Protein AF-A0A8T8I453-F1 (afdb_monomer_lite)

Foldseek 3Di:
DDDDPPPPDPPPPPQQPQQQVLQAVCQVCVLALNNVCSVVSNCVRPDPPWDWDWDDDQQKIKIKIWDDDPPDIHIYIDIDGHDPPNRVD

Structure (mmCIF, N/CA/C/O backbone):
data_AF-A0A8T8I453-F1
#
_entry.id   AF-A0A8T8I453-F1
#
loop_
_atom_site.group_PDB
_atom_site.id
_atom_site.type_symbol
_atom_site.label_atom_id
_atom_site.label_alt_id
_atom_site.label_comp_id
_atom_site.label_asym_id
_atom_site.label_entity_id
_atom_site.label_seq_id
_atom_site.pdbx_PDB_ins_code
_atom_site.Cartn_x
_atom_site.Cartn_y
_atom_site.Cartn_z
_atom_site.occupancy
_atom_site.B_iso_or_equiv
_atom_site.auth_seq_id
_atom_site.auth_comp_id
_atom_site.auth_asym_id
_atom_site.auth_atom_id
_atom_site.pdbx_PDB_model_num
ATOM 1 N N . ALA A 1 1 ? 55.253 7.728 8.072 1.00 53.78 1 ALA A N 1
ATOM 2 C CA . ALA A 1 1 ? 54.237 6.669 7.933 1.00 53.78 1 ALA A CA 1
ATOM 3 C C . ALA A 1 1 ? 53.045 7.006 8.821 1.00 53.78 1 ALA A C 1
ATOM 5 O O . ALA A 1 1 ? 53.132 6.793 10.013 1.00 53.78 1 ALA A O 1
ATOM 6 N N . PHE A 1 2 ? 51.998 7.594 8.245 1.00 44.94 2 PHE A N 1
ATOM 7 C CA . PHE A 1 2 ? 50.641 7.792 8.781 1.00 44.94 2 PHE A CA 1
ATOM 8 C C . PHE A 1 2 ? 49.847 8.107 7.507 1.00 44.94 2 PHE A C 1
ATOM 10 O O . PHE A 1 2 ? 50.168 9.076 6.834 1.00 44.94 2 PHE A O 1
ATOM 17 N N . GLY A 1 3 ? 48.998 7.263 6.946 1.00 42.84 3 GLY A N 1
ATOM 18 C CA . GLY A 1 3 ? 47.967 6.418 7.527 1.00 42.84 3 GLY A CA 1
ATOM 19 C C . GLY A 1 3 ? 46.794 6.647 6.575 1.00 42.84 3 GLY A C 1
ATOM 20 O O . GLY A 1 3 ? 46.214 7.727 6.576 1.00 42.84 3 GLY A O 1
ATOM 21 N N . GLY A 1 4 ? 46.583 5.722 5.637 1.00 55.06 4 GLY A N 1
ATOM 22 C CA . GLY A 1 4 ? 45.647 5.906 4.531 1.00 55.06 4 GLY A CA 1
ATOM 23 C C . GLY A 1 4 ? 44.219 6.079 5.034 1.00 55.06 4 GLY A C 1
ATOM 24 O O . GLY A 1 4 ? 43.705 5.227 5.755 1.00 55.06 4 GLY A O 1
ATOM 25 N N . VAL A 1 5 ? 43.573 7.171 4.632 1.00 60.53 5 VAL A N 1
ATOM 26 C CA . VAL A 1 5 ? 42.132 7.346 4.815 1.00 60.53 5 VAL A CA 1
ATOM 27 C C . VAL A 1 5 ? 41.451 6.531 3.719 1.00 60.53 5 VAL A C 1
ATOM 29 O O . VAL A 1 5 ? 41.292 6.986 2.589 1.00 60.53 5 VAL A O 1
ATOM 32 N N . GLY A 1 6 ? 41.119 5.280 4.031 1.00 57.97 6 GLY A N 1
ATOM 33 C CA . GLY A 1 6 ? 40.255 4.468 3.184 1.00 57.97 6 GLY A CA 1
ATOM 34 C C . GLY A 1 6 ? 38.843 5.037 3.239 1.00 57.97 6 GLY A C 1
ATOM 35 O O . GLY A 1 6 ? 38.158 4.891 4.248 1.00 57.97 6 GLY A O 1
ATOM 36 N N . ALA A 1 7 ? 38.413 5.710 2.174 1.00 59.03 7 ALA A N 1
ATOM 37 C CA . ALA A 1 7 ? 37.020 6.094 2.012 1.00 59.03 7 ALA A CA 1
ATOM 38 C C . ALA A 1 7 ? 36.178 4.815 1.891 1.00 59.03 7 ALA A C 1
ATOM 40 O O . ALA A 1 7 ? 36.203 4.131 0.868 1.00 59.03 7 ALA A O 1
ATOM 41 N N . VAL A 1 8 ? 35.451 4.466 2.951 1.00 60.81 8 VAL A N 1
ATOM 42 C CA . VAL A 1 8 ? 34.435 3.415 2.897 1.00 60.81 8 VAL A CA 1
ATOM 43 C C . VAL A 1 8 ? 33.257 3.988 2.115 1.00 60.81 8 VAL A C 1
ATOM 45 O O . VAL A 1 8 ? 32.475 4.781 2.636 1.00 60.81 8 VAL A O 1
ATOM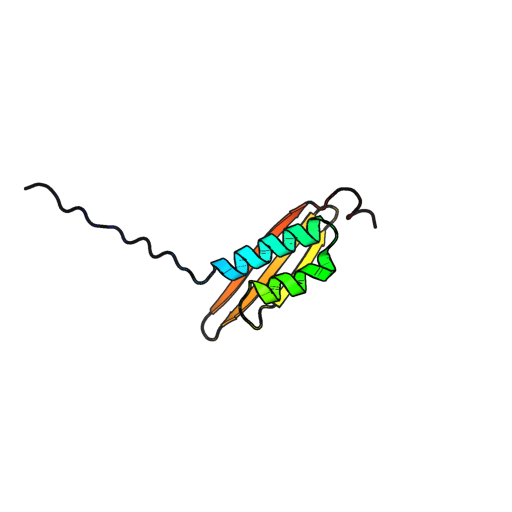 48 N N . GLY A 1 9 ? 33.163 3.638 0.834 1.00 55.81 9 GLY A N 1
ATOM 49 C CA . GLY A 1 9 ? 32.005 3.969 0.014 1.00 55.81 9 GLY A CA 1
ATOM 50 C C . GLY A 1 9 ? 30.783 3.224 0.538 1.00 55.81 9 GLY A C 1
ATOM 51 O O . GLY A 1 9 ? 30.655 2.019 0.333 1.00 55.81 9 GLY A O 1
ATOM 52 N N . VAL A 1 10 ? 29.878 3.927 1.219 1.00 61.53 10 VAL A N 1
ATOM 53 C CA . VAL A 1 10 ? 28.542 3.398 1.498 1.00 61.53 10 VAL A CA 1
ATOM 54 C C . VAL A 1 10 ? 27.789 3.415 0.175 1.00 61.53 10 VAL A C 1
ATOM 56 O O . VAL A 1 10 ? 27.373 4.470 -0.303 1.00 61.53 10 VAL A O 1
ATOM 59 N N . LEU A 1 11 ? 27.642 2.249 -0.451 1.00 53.38 11 LEU A N 1
ATOM 60 C CA . LEU A 1 11 ? 26.731 2.083 -1.575 1.00 53.38 11 LEU A CA 1
ATOM 61 C C . LEU A 1 11 ? 25.308 2.264 -1.040 1.00 53.38 11 LEU A C 1
ATOM 63 O O . LEU A 1 11 ? 24.704 1.332 -0.510 1.00 53.38 11 LEU A O 1
ATOM 67 N N . ALA A 1 12 ? 24.776 3.481 -1.145 1.00 50.88 12 ALA A N 1
ATOM 68 C CA . ALA A 1 12 ? 23.356 3.721 -0.965 1.00 50.88 12 ALA A CA 1
ATOM 69 C C . ALA A 1 1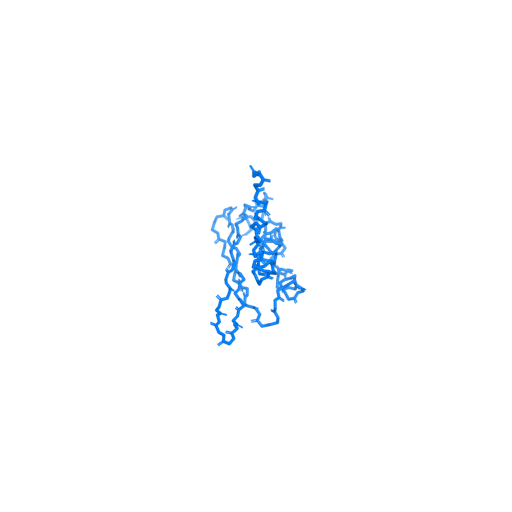2 ? 22.626 2.973 -2.087 1.00 50.88 12 ALA A C 1
ATOM 71 O O . ALA A 1 12 ? 22.622 3.396 -3.243 1.00 50.88 12 ALA A O 1
ATOM 72 N N . VAL A 1 13 ? 22.056 1.814 -1.761 1.00 50.81 13 VAL A N 1
ATOM 73 C CA . VAL A 1 13 ? 21.216 1.046 -2.681 1.00 50.81 13 VAL A CA 1
ATOM 74 C C . VAL A 1 13 ? 19.960 1.884 -2.940 1.00 50.81 13 VAL A C 1
ATOM 76 O O . VAL A 1 13 ? 19.007 1.839 -2.176 1.00 50.81 13 VAL A O 1
ATOM 79 N N . GLY A 1 14 ? 19.976 2.706 -3.991 1.00 46.75 14 GLY A N 1
ATOM 80 C CA . GLY A 1 14 ? 18.908 3.652 -4.351 1.00 46.75 14 GLY A CA 1
ATOM 81 C C . GLY A 1 14 ? 17.704 3.038 -5.080 1.00 46.75 14 GLY A C 1
ATOM 82 O O . GLY A 1 14 ? 16.892 3.765 -5.637 1.00 46.75 14 GLY A O 1
ATOM 83 N N . GLY A 1 15 ? 17.579 1.709 -5.101 1.00 54.78 15 GLY A N 1
ATOM 84 C CA . GLY A 1 15 ? 16.443 0.979 -5.686 1.00 54.78 15 GLY A CA 1
ATOM 85 C C . GLY A 1 15 ? 15.157 0.901 -4.827 1.00 54.78 15 GLY A C 1
ATOM 86 O O . GLY A 1 15 ? 14.077 0.902 -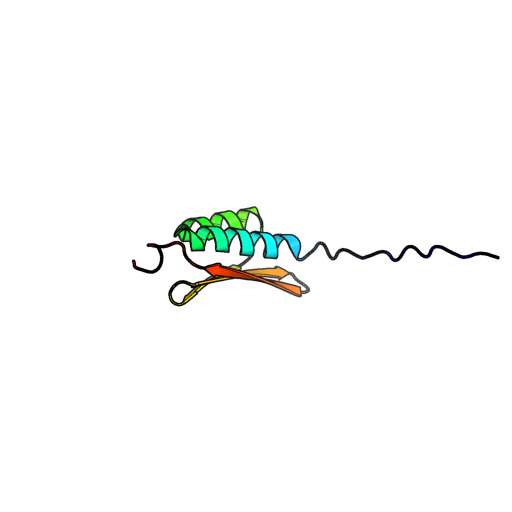5.417 1.00 54.78 15 GLY A O 1
ATOM 87 N N . PRO A 1 16 ? 15.206 0.862 -3.471 1.00 57.44 16 PRO A N 1
ATOM 88 C CA . PRO A 1 16 ? 14.020 0.720 -2.603 1.00 57.44 16 PRO A CA 1
ATOM 89 C C . PRO A 1 16 ? 13.330 2.022 -2.159 1.00 57.44 16 PRO A C 1
ATOM 91 O O . PRO A 1 16 ? 12.292 1.957 -1.493 1.00 57.44 16 PRO A O 1
ATOM 94 N N . LEU A 1 17 ? 13.892 3.197 -2.472 1.00 65.62 17 LEU A N 1
ATOM 95 C CA . LEU A 1 17 ? 13.396 4.474 -1.937 1.00 65.62 17 LEU A CA 1
ATOM 96 C C . LEU A 1 17 ? 11.967 4.788 -2.406 1.00 65.62 17 LEU A C 1
ATOM 98 O O . LEU A 1 17 ? 11.138 5.158 -1.584 1.00 65.62 17 LEU A O 1
ATOM 102 N N . GLY A 1 18 ? 11.641 4.544 -3.681 1.00 84.44 18 GLY A N 1
ATOM 103 C CA . GLY A 1 18 ? 10.310 4.845 -4.226 1.00 84.44 18 GLY A CA 1
ATOM 104 C C . GLY A 1 18 ? 9.185 3.986 -3.636 1.00 84.44 18 GLY A C 1
ATOM 105 O O . GLY A 1 18 ? 8.150 4.515 -3.259 1.00 84.44 18 GLY A O 1
ATOM 106 N N . CYS A 1 19 ? 9.380 2.669 -3.481 1.00 91.69 19 CYS A N 1
ATOM 107 C CA . CYS A 1 19 ? 8.342 1.809 -2.883 1.00 91.69 19 CYS A CA 1
ATOM 108 C C . CYS A 1 19 ? 8.124 2.132 -1.399 1.00 91.69 19 CYS A C 1
ATOM 110 O O . CYS A 1 19 ? 6.996 2.084 -0.918 1.00 91.69 19 CYS A O 1
ATOM 112 N N . THR A 1 20 ? 9.194 2.474 -0.677 1.00 92.19 20 THR A N 1
ATOM 113 C CA . THR A 1 20 ? 9.107 2.855 0.740 1.00 92.19 20 THR A CA 1
ATOM 114 C C . THR A 1 20 ? 8.422 4.199 0.936 1.00 92.19 20 THR A C 1
ATOM 116 O O . THR A 1 20 ? 7.563 4.312 1.809 1.00 92.19 20 THR A O 1
ATOM 119 N N . ASP A 1 21 ? 8.758 5.195 0.117 1.00 92.44 21 ASP A N 1
ATOM 120 C CA . ASP A 1 21 ? 8.102 6.502 0.153 1.00 92.44 21 ASP A CA 1
ATOM 121 C C . ASP A 1 21 ? 6.620 6.388 -0.239 1.00 92.44 21 ASP A C 1
ATOM 123 O O . ASP A 1 21 ? 5.747 6.838 0.502 1.00 92.44 21 ASP A O 1
ATOM 127 N N . ALA A 1 22 ? 6.323 5.643 -1.311 1.00 95.25 22 ALA A N 1
ATOM 128 C CA . ALA A 1 22 ? 4.958 5.365 -1.748 1.00 95.25 22 ALA A CA 1
ATOM 129 C C . ALA A 1 22 ? 4.130 4.661 -0.663 1.00 95.25 22 ALA A C 1
ATOM 131 O O . ALA A 1 22 ? 3.006 5.076 -0.390 1.00 95.25 22 ALA A O 1
ATOM 132 N N . ALA A 1 23 ? 4.677 3.626 -0.014 1.00 96.62 23 ALA A N 1
ATOM 133 C CA . ALA A 1 23 ? 3.987 2.930 1.070 1.00 96.62 23 ALA A CA 1
ATOM 134 C C . ALA A 1 23 ? 3.711 3.868 2.253 1.00 96.62 23 ALA A C 1
ATOM 136 O O . ALA A 1 23 ? 2.613 3.850 2.809 1.00 96.62 23 ALA A O 1
ATOM 137 N N . ARG A 1 24 ? 4.680 4.714 2.623 1.00 95.88 24 ARG A N 1
ATOM 138 C CA . ARG A 1 24 ? 4.543 5.655 3.741 1.00 95.88 24 ARG A CA 1
ATOM 139 C C . ARG A 1 24 ? 3.499 6.734 3.466 1.00 95.88 24 ARG A C 1
ATOM 141 O O . ARG A 1 24 ? 2.707 7.042 4.355 1.00 95.88 24 ARG A O 1
ATOM 148 N N . GLU A 1 25 ? 3.485 7.292 2.262 1.00 97.00 25 GLU A N 1
ATOM 149 C CA . GLU A 1 25 ? 2.526 8.335 1.900 1.00 97.00 25 GLU A CA 1
ATOM 150 C C . GLU A 1 25 ? 1.116 7.764 1.708 1.00 97.00 25 GLU A C 1
ATOM 152 O O . GLU A 1 25 ? 0.138 8.333 2.192 1.00 97.00 25 GLU A O 1
ATOM 157 N N . ALA A 1 26 ? 1.003 6.572 1.121 1.00 97.44 26 ALA A N 1
ATOM 158 C CA . ALA A 1 26 ? -0.264 5.857 1.058 1.00 97.44 26 ALA A CA 1
ATOM 159 C C . ALA A 1 26 ? -0.798 5.504 2.459 1.00 97.44 26 ALA A C 1
ATOM 161 O O . ALA A 1 26 ? -1.988 5.678 2.710 1.00 97.44 26 ALA A O 1
ATOM 162 N N . ALA A 1 27 ? 0.060 5.090 3.401 1.00 97.56 27 ALA A N 1
ATOM 163 C CA . ALA A 1 27 ? -0.345 4.847 4.788 1.00 97.56 27 ALA A CA 1
ATOM 164 C C . ALA A 1 27 ? -0.867 6.114 5.484 1.00 97.56 27 ALA A C 1
ATOM 166 O O . ALA A 1 27 ? -1.848 6.038 6.218 1.00 97.56 27 ALA A O 1
ATOM 167 N N . ARG A 1 28 ? -0.275 7.286 5.214 1.00 96.94 28 ARG A N 1
ATOM 168 C CA . ARG A 1 28 ? -0.776 8.577 5.726 1.00 96.94 28 ARG A CA 1
ATOM 169 C C . ARG A 1 28 ? -2.157 8.928 5.184 1.00 96.94 28 ARG A C 1
ATOM 171 O O . ARG A 1 28 ? -2.983 9.428 5.935 1.00 96.94 28 ARG A O 1
ATOM 178 N N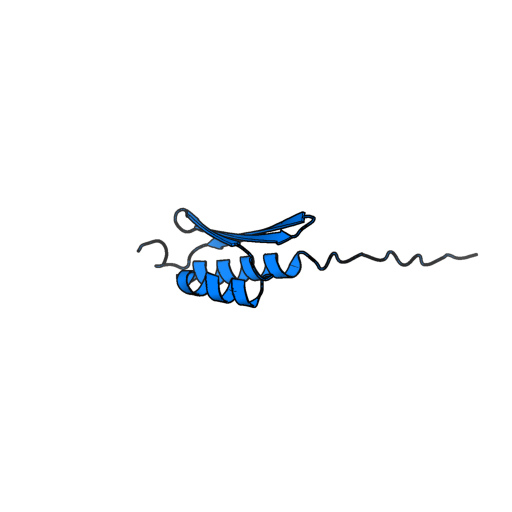 . LEU A 1 29 ? -2.411 8.672 3.903 1.00 97.50 29 LEU A N 1
ATOM 179 C CA . LEU A 1 29 ? -3.739 8.883 3.322 1.00 97.50 29 LEU A CA 1
ATOM 180 C C . LEU A 1 29 ? -4.766 7.923 3.915 1.00 97.50 29 LEU A C 1
ATOM 182 O O . LEU A 1 29 ? -5.851 8.351 4.289 1.00 97.50 29 LEU A O 1
ATOM 186 N N . VAL A 1 30 ? -4.415 6.643 4.050 1.00 97.31 30 VAL A N 1
ATOM 187 C CA . VAL A 1 30 ? -5.293 5.649 4.680 1.00 97.31 30 VAL A CA 1
ATOM 188 C C . VAL A 1 30 ? -5.612 6.041 6.124 1.00 97.31 30 VAL A C 1
ATOM 190 O O . VAL A 1 30 ? -6.769 5.945 6.518 1.00 97.31 30 VAL A O 1
ATOM 193 N N . ALA A 1 31 ? -4.631 6.548 6.877 1.00 97.06 31 ALA A N 1
ATOM 194 C CA . ALA A 1 31 ? -4.843 7.046 8.234 1.00 97.06 31 ALA A CA 1
ATOM 195 C C . ALA A 1 31 ? -5.910 8.147 8.309 1.00 97.06 31 ALA A C 1
ATOM 197 O O . ALA A 1 31 ? -6.686 8.173 9.253 1.00 97.06 31 ALA A O 1
ATOM 198 N N . ARG A 1 32 ? -5.987 9.009 7.291 1.00 96.56 32 ARG A N 1
ATOM 199 C CA . ARG A 1 32 ? -6.945 10.125 7.190 1.00 96.56 32 ARG A CA 1
ATOM 200 C C . ARG A 1 32 ? -8.311 9.736 6.614 1.00 96.56 32 ARG A C 1
ATOM 202 O O . ARG A 1 32 ? -9.114 10.611 6.311 1.00 96.56 32 ARG A O 1
ATOM 209 N N . GLY A 1 33 ? -8.550 8.450 6.350 1.00 96.00 33 GLY A N 1
ATOM 210 C CA . GLY A 1 33 ? -9.749 7.994 5.633 1.00 96.00 33 GLY A CA 1
ATOM 211 C C . GLY A 1 33 ? -9.713 8.271 4.124 1.00 96.00 33 GLY A C 1
ATOM 212 O O . GLY A 1 33 ? -10.667 8.003 3.402 1.00 96.00 33 GLY A O 1
ATOM 213 N N . GLU A 1 34 ? -8.584 8.736 3.586 1.00 96.56 34 GLU A N 1
ATOM 214 C CA . GLU A 1 34 ? -8.410 9.065 2.167 1.00 96.56 34 GLU A CA 1
ATOM 215 C C . GLU A 1 34 ? -7.880 7.871 1.347 1.00 96.56 34 GLU A C 1
ATOM 217 O O . GLU A 1 34 ? -7.135 8.039 0.375 1.00 96.56 34 GLU A O 1
ATOM 222 N N . ALA A 1 35 ? -8.261 6.638 1.706 1.00 94.44 35 ALA A N 1
ATOM 223 C CA . ALA A 1 35 ? -7.760 5.413 1.068 1.00 94.44 35 ALA A CA 1
ATOM 224 C C . ALA A 1 35 ? -7.998 5.383 -0.457 1.00 94.44 35 ALA A C 1
ATOM 226 O O . ALA A 1 35 ? -7.164 4.870 -1.206 1.00 94.44 35 ALA A O 1
ATOM 227 N N . ALA A 1 36 ? -9.076 6.012 -0.940 1.00 94.50 36 ALA A N 1
ATOM 228 C CA . ALA A 1 36 ? -9.368 6.148 -2.369 1.00 94.50 36 ALA A CA 1
ATOM 229 C C . ALA A 1 36 ? -8.273 6.904 -3.152 1.00 94.50 36 ALA A C 1
ATOM 231 O O . ALA A 1 36 ? -8.097 6.673 -4.348 1.00 94.50 36 ALA A O 1
ATOM 232 N N . ARG A 1 37 ? -7.505 7.783 -2.490 1.00 95.75 37 ARG A N 1
ATOM 233 C CA . ARG A 1 37 ? -6.399 8.541 -3.104 1.00 95.75 37 ARG A CA 1
ATOM 234 C C . ARG A 1 37 ? -5.068 7.790 -3.075 1.00 95.75 37 ARG A C 1
ATOM 236 O O . ARG A 1 37 ? -4.162 8.153 -3.827 1.00 95.75 37 ARG A O 1
ATOM 243 N N . ALA A 1 38 ? -4.943 6.742 -2.258 1.00 96.00 38 ALA A N 1
ATOM 244 C CA . ALA A 1 38 ? -3.694 6.006 -2.067 1.00 96.00 38 ALA A CA 1
ATOM 245 C C . ALA A 1 38 ? -3.153 5.413 -3.380 1.00 96.00 38 ALA A C 1
ATOM 247 O O . ALA A 1 38 ? -1.959 5.511 -3.652 1.00 96.00 38 ALA A O 1
ATOM 248 N N . SER A 1 39 ? -4.028 4.877 -4.238 1.00 96.19 39 SER A N 1
ATOM 249 C CA . SER A 1 39 ? -3.643 4.321 -5.546 1.00 96.19 39 SER A CA 1
ATOM 250 C C . SER A 1 39 ? -2.989 5.364 -6.460 1.00 96.19 39 SER A C 1
ATOM 252 O O . SER A 1 39 ? -1.967 5.084 -7.085 1.00 96.19 39 SER A O 1
ATOM 254 N N . SER A 1 40 ? -3.533 6.584 -6.493 1.00 96.19 40 SER A N 1
ATOM 255 C CA . SER A 1 40 ? -3.010 7.684 -7.311 1.00 96.19 40 SER A CA 1
ATOM 256 C C . SER A 1 40 ? -1.625 8.152 -6.852 1.00 96.19 40 SER A C 1
ATOM 258 O O . SER A 1 40 ? -0.750 8.391 -7.682 1.00 96.19 40 SER A O 1
ATOM 260 N N . VAL A 1 41 ? -1.392 8.210 -5.537 1.00 95.94 41 VAL A N 1
ATOM 261 C CA . VAL A 1 41 ? -0.089 8.573 -4.962 1.00 95.94 41 VAL A CA 1
ATOM 262 C C . VAL A 1 41 ? 0.947 7.483 -5.207 1.00 95.94 41 VAL A C 1
ATOM 264 O O . VAL A 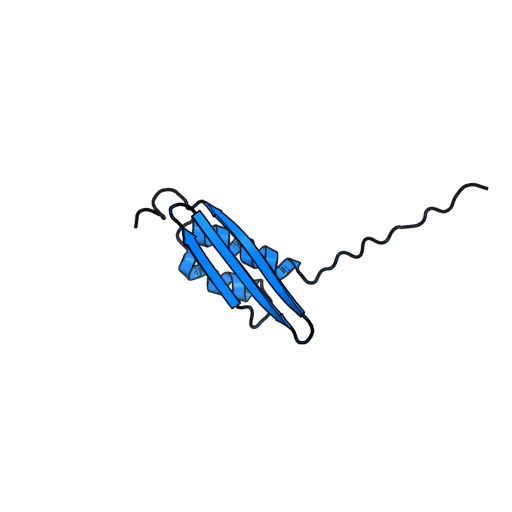1 41 ? 2.071 7.787 -5.606 1.00 95.94 41 VAL A O 1
ATOM 267 N N . VAL A 1 42 ? 0.575 6.211 -5.046 1.00 95.94 42 VAL A N 1
ATOM 268 C CA . VAL A 1 42 ? 1.481 5.099 -5.364 1.00 95.94 42 VAL A CA 1
ATOM 269 C C . VAL A 1 42 ? 1.867 5.126 -6.838 1.00 95.94 42 VAL A C 1
ATOM 271 O O . VAL A 1 42 ? 3.045 4.983 -7.139 1.00 95.94 42 VAL A O 1
ATOM 274 N N . ALA A 1 43 ? 0.930 5.390 -7.751 1.00 94.56 43 ALA A N 1
ATOM 275 C CA . ALA A 1 43 ? 1.239 5.515 -9.175 1.00 94.56 43 ALA A CA 1
ATOM 276 C C . ALA A 1 43 ? 2.180 6.694 -9.501 1.00 94.56 43 ALA A C 1
ATOM 278 O O . ALA A 1 43 ? 2.903 6.634 -10.493 1.00 94.56 43 ALA A O 1
ATOM 279 N N . ALA A 1 44 ? 2.180 7.752 -8.683 1.00 94.19 44 ALA A N 1
ATOM 280 C CA . ALA A 1 44 ? 3.049 8.915 -8.863 1.00 94.19 44 ALA A CA 1
ATOM 281 C C . ALA A 1 44 ? 4.475 8.706 -8.317 1.00 94.19 44 ALA A C 1
ATOM 283 O O . ALA A 1 44 ? 5.420 9.278 -8.857 1.00 94.19 44 ALA A O 1
ATOM 284 N N . ILE A 1 45 ? 4.631 7.915 -7.250 1.00 93.62 45 ILE A N 1
ATOM 285 C CA . ILE A 1 45 ? 5.906 7.754 -6.527 1.00 93.62 45 ILE A CA 1
ATOM 286 C C . ILE A 1 45 ? 6.590 6.420 -6.858 1.00 93.62 45 ILE A C 1
ATOM 288 O O . ILE A 1 45 ? 7.814 6.351 -7.006 1.00 93.62 45 ILE A O 1
ATOM 292 N N . ALA A 1 46 ? 5.820 5.334 -6.941 1.00 91.56 46 ALA A N 1
ATOM 293 C CA . ALA A 1 46 ? 6.349 3.996 -7.150 1.00 91.56 46 ALA A CA 1
ATOM 294 C C . ALA A 1 46 ? 6.666 3.733 -8.634 1.00 91.56 46 ALA A C 1
ATOM 296 O O . ALA A 1 46 ? 6.117 4.375 -9.531 1.00 91.56 46 ALA A O 1
ATOM 297 N N . PRO A 1 47 ? 7.538 2.753 -8.928 1.00 89.19 47 PRO A N 1
ATOM 298 C CA . PRO A 1 47 ? 7.742 2.281 -10.289 1.00 89.19 47 PRO A CA 1
ATOM 299 C C . PRO A 1 47 ? 6.443 1.873 -10.993 1.00 89.19 47 PRO A C 1
ATOM 301 O O . PRO A 1 47 ? 5.537 1.318 -10.374 1.00 89.19 47 PRO A O 1
ATOM 304 N N . ALA A 1 48 ? 6.400 2.059 -12.314 1.00 88.56 48 ALA A N 1
ATOM 305 C CA . ALA A 1 48 ? 5.284 1.602 -13.135 1.00 88.56 48 ALA A CA 1
ATOM 306 C C . ALA A 1 48 ? 5.005 0.102 -12.925 1.00 88.56 48 ALA A C 1
ATOM 308 O O . ALA A 1 48 ? 5.929 -0.714 -12.924 1.00 88.56 48 ALA A O 1
ATOM 309 N N . GLY A 1 49 ? 3.724 -0.240 -12.766 1.00 89.31 49 GLY A N 1
ATOM 310 C CA . GLY A 1 49 ? 3.279 -1.609 -12.496 1.00 89.31 49 GLY A CA 1
ATOM 311 C C . GLY A 1 49 ? 3.406 -2.047 -11.035 1.00 89.31 49 GLY A C 1
ATOM 312 O O . GLY A 1 49 ? 3.243 -3.232 -10.761 1.00 89.31 49 GLY A O 1
ATOM 313 N N . ALA A 1 50 ? 3.701 -1.135 -10.102 1.00 93.56 50 ALA A N 1
ATOM 314 C CA . ALA A 1 50 ? 3.660 -1.451 -8.680 1.00 93.56 50 ALA A CA 1
ATOM 315 C C . ALA A 1 50 ? 2.231 -1.781 -8.211 1.00 93.56 50 ALA A C 1
ATOM 317 O O . ALA A 1 50 ? 1.269 -1.085 -8.538 1.00 93.56 50 ALA A O 1
ATOM 318 N N . GLU A 1 51 ? 2.113 -2.836 -7.415 1.00 95.75 51 GLU A N 1
ATOM 319 C CA . GLU A 1 51 ? 0.875 -3.287 -6.787 1.00 95.75 51 GLU A CA 1
ATOM 320 C C . GLU A 1 51 ? 0.740 -2.653 -5.398 1.00 95.75 51 GLU A C 1
ATOM 322 O O . GLU A 1 51 ? 1.694 -2.659 -4.617 1.00 95.75 51 GLU A O 1
ATOM 327 N N . LEU A 1 52 ? -0.448 -2.127 -5.088 1.00 96.88 52 LEU A N 1
ATOM 328 C CA . LEU A 1 52 ? -0.810 -1.579 -3.780 1.00 96.88 52 LEU A CA 1
ATOM 329 C C . LEU A 1 52 ? -1.762 -2.541 -3.065 1.00 96.88 52 LEU A C 1
ATOM 331 O O . LEU A 1 52 ? -2.816 -2.886 -3.599 1.00 96.88 52 LEU A O 1
ATOM 335 N N . VAL A 1 53 ? -1.428 -2.905 -1.830 1.00 97.69 53 VAL A N 1
ATOM 336 C CA . VAL A 1 53 ? -2.306 -3.650 -0.925 1.00 97.69 53 VAL A CA 1
ATOM 337 C C . VAL A 1 53 ? -2.500 -2.845 0.354 1.00 97.69 53 VAL A C 1
ATOM 339 O O . VAL A 1 53 ? -1.533 -2.441 0.995 1.00 97.69 53 VAL A O 1
ATOM 342 N N . VAL A 1 54 ? -3.757 -2.639 0.743 1.00 97.19 54 VAL A N 1
ATOM 343 C CA . VAL A 1 54 ? -4.135 -1.987 2.003 1.00 97.19 54 VAL A CA 1
ATOM 344 C C . VAL A 1 54 ? -4.870 -3.001 2.871 1.00 97.19 54 VAL A C 1
ATOM 346 O O . VAL A 1 54 ? -5.737 -3.734 2.392 1.00 97.19 54 VAL A O 1
ATOM 349 N N . ARG A 1 55 ? -4.500 -3.072 4.148 1.00 96.69 55 ARG A N 1
ATOM 350 C CA . ARG A 1 55 ? -5.117 -3.944 5.149 1.00 96.69 55 ARG A CA 1
ATOM 351 C C . ARG A 1 55 ? -5.405 -3.105 6.380 1.00 96.69 55 ARG A C 1
ATOM 353 O O . ARG A 1 55 ? -4.466 -2.601 6.981 1.00 96.69 55 ARG A O 1
ATOM 360 N N . GLN A 1 56 ? -6.671 -2.960 6.735 1.00 94.56 56 GLN A N 1
ATOM 361 C CA . GLN A 1 56 ? -7.077 -2.335 7.989 1.00 94.56 56 GLN A CA 1
ATOM 362 C C . GLN A 1 56 ? -7.422 -3.416 9.013 1.00 94.56 56 GLN A C 1
ATOM 364 O O . GLN A 1 56 ? -7.932 -4.476 8.639 1.00 94.56 56 GLN A O 1
ATOM 369 N N . ASP A 1 57 ? -7.089 -3.153 10.270 1.00 94.31 57 ASP A N 1
ATOM 370 C CA . ASP A 1 57 ? -7.369 -4.004 11.423 1.00 94.31 57 ASP A CA 1
ATOM 371 C C . ASP A 1 57 ? -7.666 -3.107 12.629 1.00 94.31 57 ASP A C 1
ATOM 373 O O . ASP A 1 57 ? -6.763 -2.466 13.173 1.00 94.31 57 ASP A O 1
ATOM 377 N N . GLY A 1 58 ? -8.948 -3.002 12.987 1.00 93.31 58 GLY A N 1
ATOM 378 C CA . GLY A 1 58 ? -9.423 -2.054 13.995 1.00 93.31 58 GLY A CA 1
ATOM 379 C C . GLY A 1 58 ? -9.057 -0.609 13.648 1.00 93.31 58 GLY A C 1
ATOM 380 O O . GLY A 1 58 ? -9.337 -0.129 12.552 1.00 93.31 58 GLY A O 1
ATOM 381 N N . ASP A 1 59 ? -8.387 0.069 14.576 1.00 96.00 59 ASP A N 1
ATOM 382 C CA . ASP A 1 59 ? -7.889 1.441 14.444 1.00 96.00 59 ASP A CA 1
ATOM 383 C C . ASP A 1 59 ? -6.530 1.530 13.730 1.00 96.00 59 ASP A C 1
ATOM 385 O O . ASP A 1 59 ? -5.851 2.556 13.781 1.00 96.00 59 ASP A O 1
ATOM 389 N N . THR A 1 60 ? -6.100 0.465 13.057 1.00 96.75 60 THR A N 1
ATOM 390 C CA . THR A 1 60 ? -4.770 0.379 12.454 1.00 96.75 60 THR A CA 1
ATOM 391 C C . THR A 1 60 ? -4.836 -0.010 10.987 1.00 96.75 60 THR A C 1
ATOM 393 O O . THR A 1 60 ? -5.785 -0.635 10.515 1.00 96.75 60 THR A O 1
ATOM 396 N N . ALA A 1 61 ? -3.801 0.357 10.238 1.00 96.94 61 ALA A N 1
ATOM 397 C CA . ALA A 1 61 ? -3.668 0.013 8.838 1.00 96.94 61 ALA A CA 1
ATOM 398 C C . ALA A 1 61 ? -2.227 -0.331 8.473 1.00 96.94 61 ALA A C 1
ATOM 400 O O . ALA A 1 61 ? -1.269 0.330 8.875 1.00 96.94 61 ALA A O 1
ATOM 401 N N . TRP A 1 62 ? -2.085 -1.333 7.616 1.00 96.81 62 TRP A N 1
ATOM 402 C CA . TRP A 1 62 ? -0.856 -1.655 6.917 1.00 96.81 62 TRP A CA 1
ATOM 403 C C . TRP A 1 62 ? -1.044 -1.403 5.430 1.00 96.81 62 TRP A C 1
ATOM 405 O O . TRP A 1 62 ? -2.001 -1.878 4.813 1.00 96.81 62 TRP A O 1
ATOM 415 N N . VAL A 1 63 ? -0.094 -0.683 4.849 1.00 97.88 63 VAL A N 1
ATOM 416 C CA . VAL A 1 63 ? -0.018 -0.442 3.414 1.00 97.88 63 VAL A CA 1
ATOM 417 C C . VAL A 1 63 ? 1.238 -1.077 2.867 1.00 97.88 63 VAL A C 1
ATOM 419 O O . VAL A 1 63 ? 2.317 -0.950 3.440 1.00 97.88 63 VAL A O 1
ATOM 422 N N . GLU A 1 64 ? 1.098 -1.759 1.746 1.00 97.38 64 GLU A N 1
ATOM 423 C CA . GLU A 1 64 ? 2.175 -2.465 1.095 1.00 97.38 64 GLU A CA 1
ATOM 424 C C . GLU A 1 64 ? 2.233 -2.119 -0.385 1.00 97.38 64 GLU A C 1
ATOM 426 O O . GLU A 1 64 ? 1.220 -2.151 -1.080 1.00 97.38 64 GLU A O 1
ATOM 431 N N . VAL A 1 65 ? 3.439 -1.812 -0.853 1.00 96.75 65 VAL A N 1
ATOM 432 C CA . VAL A 1 65 ? 3.728 -1.515 -2.253 1.00 96.75 65 VAL A CA 1
ATOM 433 C C . VAL A 1 65 ? 4.758 -2.516 -2.753 1.00 96.75 65 VAL A C 1
ATOM 435 O O . VAL A 1 65 ? 5.853 -2.617 -2.191 1.00 96.75 65 VAL A O 1
ATOM 438 N N . THR A 1 66 ? 4.406 -3.244 -3.810 1.00 94.94 66 THR A N 1
ATOM 439 C CA . THR A 1 66 ? 5.271 -4.254 -4.428 1.00 94.94 66 THR A CA 1
ATOM 440 C C . THR A 1 66 ? 5.539 -3.893 -5.879 1.00 94.94 66 THR A C 1
ATOM 442 O O . THR A 1 66 ? 4.620 -3.852 -6.688 1.00 94.94 66 THR A O 1
ATOM 445 N N . ALA A 1 67 ? 6.800 -3.664 -6.230 1.00 92.25 67 ALA A N 1
ATOM 446 C CA . ALA A 1 67 ? 7.234 -3.484 -7.608 1.00 92.25 67 ALA A CA 1
ATOM 447 C C . ALA A 1 67 ? 7.971 -4.738 -8.082 1.00 92.25 67 ALA A C 1
ATOM 449 O O . ALA A 1 67 ? 9.044 -5.070 -7.568 1.00 92.25 67 ALA A O 1
ATOM 450 N N . ARG A 1 68 ? 7.412 -5.408 -9.091 1.00 88.44 68 ARG A N 1
ATOM 451 C CA . ARG A 1 68 ? 8.038 -6.574 -9.719 1.00 88.44 68 ARG A CA 1
ATOM 452 C C . ARG A 1 68 ? 9.018 -6.116 -10.795 1.00 88.44 68 ARG A C 1
ATOM 454 O O . ARG A 1 68 ? 8.650 -5.357 -11.696 1.00 88.44 68 ARG A O 1
ATOM 461 N N . ARG A 1 69 ? 10.278 -6.542 -10.714 1.00 80.25 69 ARG A N 1
ATOM 462 C CA . ARG A 1 69 ? 11.297 -6.305 -11.753 1.00 80.25 69 ARG A CA 1
ATOM 463 C C . ARG A 1 69 ? 11.816 -7.644 -12.262 1.00 80.25 69 ARG A C 1
ATOM 465 O O . ARG A 1 69 ? 11.710 -8.656 -11.586 1.00 80.25 69 ARG A O 1
ATOM 472 N N . SER A 1 70 ? 12.434 -7.638 -13.440 1.00 79.00 70 SER A N 1
ATOM 473 C CA . SER A 1 70 ? 12.916 -8.850 -14.121 1.00 79.00 70 SER A CA 1
ATOM 474 C C . SER A 1 70 ? 13.882 -9.718 -13.303 1.00 79.00 70 SER A C 1
ATOM 476 O O . SER A 1 70 ? 14.027 -10.894 -13.614 1.00 79.00 70 SER A O 1
ATOM 478 N N . LEU A 1 71 ? 14.544 -9.159 -12.284 1.00 79.62 71 LEU A N 1
ATOM 479 C CA . LEU A 1 71 ? 15.547 -9.855 -11.472 1.00 79.62 71 LEU A CA 1
ATOM 480 C C . LEU A 1 71 ? 15.222 -9.897 -9.971 1.00 79.62 71 LEU A C 1
ATOM 482 O O . LEU A 1 71 ? 15.843 -10.670 -9.247 1.00 79.62 71 LEU A O 1
ATOM 486 N N . VAL A 1 72 ? 14.306 -9.054 -9.484 1.00 83.00 72 VAL A N 1
ATOM 487 C CA . VAL A 1 72 ? 13.993 -8.938 -8.053 1.00 83.00 72 VAL A CA 1
ATOM 488 C C . VAL A 1 72 ? 12.622 -8.301 -7.847 1.00 83.00 72 VAL A C 1
ATOM 490 O O . VAL A 1 72 ? 12.281 -7.320 -8.510 1.00 83.00 72 VAL A O 1
ATOM 493 N N . ASP A 1 73 ? 11.869 -8.818 -6.882 1.00 85.56 73 ASP A N 1
ATOM 494 C CA . ASP A 1 73 ? 10.671 -8.158 -6.374 1.00 85.56 73 ASP A CA 1
ATOM 495 C C . ASP A 1 73 ? 11.052 -7.248 -5.207 1.00 85.56 73 ASP A C 1
ATOM 497 O O . ASP A 1 73 ? 11.665 -7.678 -4.226 1.00 85.56 73 ASP A O 1
ATOM 501 N N . VAL A 1 74 ? 10.693 -5.969 -5.313 1.00 88.56 74 VAL A N 1
ATOM 502 C CA . VAL A 1 74 ? 10.901 -4.991 -4.243 1.00 88.56 74 VAL A CA 1
ATOM 503 C C . VAL A 1 74 ? 9.571 -4.751 -3.556 1.00 88.56 74 VAL A C 1
ATOM 505 O O . VAL A 1 74 ? 8.634 -4.241 -4.163 1.00 88.56 74 VAL A O 1
ATOM 508 N N . ARG A 1 75 ? 9.506 -5.096 -2.273 1.00 92.00 75 ARG A N 1
ATOM 509 C CA . ARG A 1 75 ? 8.330 -4.914 -1.424 1.00 92.00 75 ARG A CA 1
ATOM 510 C C . ARG A 1 75 ? 8.664 -3.945 -0.306 1.00 92.00 75 ARG A C 1
ATOM 512 O O . ARG A 1 75 ? 9.701 -4.085 0.341 1.00 92.00 75 ARG A O 1
ATOM 519 N N . SER A 1 76 ? 7.773 -2.998 -0.052 1.00 94.38 76 SER A N 1
ATOM 520 C CA . SER A 1 76 ? 7.853 -2.140 1.126 1.00 94.38 76 SER A CA 1
ATOM 521 C C . SER A 1 76 ? 6.509 -2.065 1.827 1.00 94.38 76 SER A C 1
ATOM 523 O O . SER A 1 76 ? 5.463 -2.107 1.180 1.00 94.38 76 SER A O 1
ATOM 525 N N . ARG A 1 77 ? 6.544 -1.982 3.157 1.00 96.00 77 ARG A N 1
ATOM 526 C CA . ARG A 1 77 ? 5.359 -1.938 4.007 1.00 96.00 77 ARG A CA 1
ATOM 527 C C . ARG A 1 77 ? 5.462 -0.773 4.982 1.00 96.00 77 ARG A C 1
ATOM 529 O O . ARG A 1 77 ? 6.506 -0.576 5.599 1.00 96.00 77 ARG A O 1
ATOM 536 N N . ALA A 1 78 ? 4.362 -0.056 5.154 1.00 97.19 78 ALA A N 1
ATOM 537 C CA . ALA A 1 78 ? 4.210 1.010 6.128 1.00 97.19 78 ALA A CA 1
ATOM 538 C C . ALA A 1 78 ? 2.991 0.752 7.018 1.00 97.19 78 ALA A C 1
ATOM 540 O O . ALA A 1 78 ? 1.979 0.2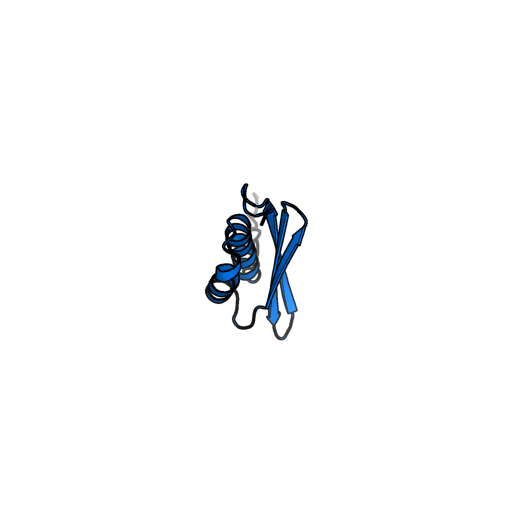19 6.568 1.00 97.19 78 ALA A O 1
ATOM 541 N N . TYR A 1 79 ? 3.116 1.134 8.283 1.00 97.69 79 TYR A N 1
ATOM 542 C CA . TYR A 1 79 ? 2.051 1.092 9.277 1.00 97.69 79 TYR A CA 1
ATOM 543 C C . TYR A 1 79 ? 1.501 2.491 9.513 1.00 97.69 79 TYR A C 1
ATOM 545 O O . TYR A 1 79 ? 2.274 3.456 9.518 1.00 97.69 79 TYR A O 1
ATOM 553 N N . ALA A 1 80 ? 0.208 2.589 9.788 1.00 96.81 80 ALA A N 1
ATOM 554 C CA . ALA A 1 80 ? -0.390 3.780 10.355 1.00 96.81 80 ALA A CA 1
ATOM 555 C C . ALA A 1 80 ? -1.503 3.421 11.341 1.00 96.81 80 ALA A C 1
ATOM 557 O O . ALA A 1 80 ? -2.153 2.387 11.219 1.00 96.81 80 ALA A O 1
ATOM 558 N N . VAL A 1 81 ? -1.711 4.308 12.306 1.00 97.81 81 VAL A N 1
ATOM 559 C CA . VAL A 1 81 ? -2.916 4.334 13.137 1.00 97.81 81 VAL A CA 1
ATOM 560 C C . VAL A 1 81 ? -3.903 5.269 12.449 1.00 97.81 81 VAL A C 1
ATOM 562 O O . VAL A 1 81 ? -3.494 6.324 11.954 1.00 97.81 81 VAL A O 1
ATOM 565 N N . LEU A 1 82 ? -5.160 4.853 12.364 1.00 97.31 82 LEU A N 1
ATOM 566 C CA . LEU A 1 82 ? -6.238 5.633 11.777 1.00 97.31 82 LEU A CA 1
ATOM 567 C C . LEU A 1 82 ? -6.549 6.844 12.660 1.00 97.31 82 LEU A C 1
ATOM 569 O O . LEU A 1 82 ? -6.474 6.784 13.888 1.00 97.31 82 LEU A O 1
ATOM 573 N N . GLU A 1 83 ? -6.882 7.964 12.029 1.00 95.50 83 GLU A N 1
ATOM 574 C CA . GLU A 1 83 ? -7.358 9.138 12.743 1.00 95.50 83 GLU A CA 1
ATOM 575 C C . GLU A 1 83 ? -8.724 8.840 13.392 1.00 95.50 83 GLU A C 1
ATOM 577 O O . GLU A 1 83 ? -9.499 8.019 12.884 1.00 95.50 83 GLU A O 1
ATOM 582 N N . PRO A 1 84 ? -9.047 9.491 14.525 1.00 92.75 84 PRO A N 1
ATOM 583 C CA . PRO A 1 84 ? -10.345 9.329 15.168 1.00 92.75 84 PRO A CA 1
ATOM 584 C C . PRO A 1 84 ? -11.498 9.586 14.189 1.00 92.75 84 PRO A C 1
ATOM 586 O O . PRO A 1 84 ? -11.483 10.575 13.459 1.00 92.75 84 PRO A O 1
ATOM 589 N N . GLY A 1 85 ? -12.502 8.707 14.197 1.00 90.25 85 GLY A N 1
ATOM 590 C CA . GLY A 1 85 ? -13.665 8.785 13.306 1.00 90.25 85 GLY A CA 1
ATOM 591 C C . GLY A 1 85 ? -13.506 8.080 11.956 1.00 90.25 85 GLY A C 1
ATOM 592 O O . GLY A 1 85 ? -14.504 7.924 11.270 1.00 90.25 85 GLY A O 1
ATOM 593 N N . VAL A 1 86 ? -12.307 7.607 11.594 1.00 91.00 86 VAL A N 1
ATOM 594 C CA . VAL A 1 86 ? -12.088 6.817 10.362 1.00 91.00 86 VAL A CA 1
ATOM 595 C C . VAL A 1 86 ? -12.351 5.322 10.584 1.00 91.00 86 VAL A C 1
ATOM 597 O O . VAL A 1 86 ? -12.832 4.635 9.693 1.00 91.00 86 VAL A O 1
ATOM 600 N N . ALA A 1 87 ? -12.015 4.797 11.766 1.00 82.19 87 ALA A N 1
ATOM 601 C CA . ALA A 1 87 ? -12.159 3.373 12.092 1.00 82.19 87 ALA A CA 1
ATOM 602 C C . ALA A 1 87 ? -13.587 2.966 12.508 1.00 82.19 87 ALA A C 1
ATOM 604 O O . ALA A 1 87 ? -13.866 1.778 12.650 1.00 82.19 87 ALA A O 1
ATOM 605 N N . GLU A 1 88 ? -14.460 3.943 12.763 1.00 70.88 88 GLU A N 1
ATOM 606 C CA . GLU A 1 88 ? -15.807 3.734 13.315 1.00 70.88 88 GLU A CA 1
ATOM 607 C C . GLU A 1 88 ? -16.924 3.818 12.254 1.00 70.88 88 GLU A C 1
ATOM 609 O O . GLU A 1 88 ? -18.100 3.785 12.618 1.00 70.88 88 GLU A O 1
ATOM 614 N N . GLU A 1 89 ? -16.568 3.933 10.966 1.00 55.03 89 GLU A N 1
ATOM 615 C CA . GLU A 1 89 ? -17.506 3.915 9.825 1.00 55.03 89 GLU A CA 1
ATOM 616 C C . GLU A 1 89 ? -17.924 2.500 9.390 1.00 55.03 89 GLU A C 1
ATOM 618 O O . GLU A 1 89 ? -17.058 1.596 9.314 1.00 55.03 89 GLU A O 1
#

Organism: NCBI:txid173560

Sequence (89 aa):
AFGGVGAVGVLAVGGPLGCTDAAREAARLVARGEAARASSVVAAIAPAGAELVVRQDGDTAWVEVTARRSLVDVRSRAYAVLEPGVAEE

Secondary structure (DSSP, 8-state):
--------------SSHHHHHHHHHHHHHHHTT-HHHHHHHHHHHSPTT-EEEEEEETTEEEEEEEEE-SS-EEEEEEEEEPPTTTTT-

Radius of gyration: 17.77 Å; chains: 1; bounding box: 72×20×29 Å

pLDDT: mean 85.54, std 16.39, range [42.84, 97.88]

InterPro domains:
  IPR049790 Rv3655c/TadE [NF041390] (5-84)